Protein AF-A0A2P9AJ86-F1 (afdb_monomer_lite)

Organism: NCBI:txid1631247

Structure (mmCIF, N/CA/C/O backbone):
data_AF-A0A2P9AJ86-F1
#
_entry.id   AF-A0A2P9AJ86-F1
#
loop_
_atom_site.group_PDB
_atom_site.id
_atom_site.type_symbol
_atom_site.label_atom_id
_atom_site.label_alt_id
_atom_site.label_comp_id
_atom_site.label_asym_id
_atom_site.label_entity_id
_atom_site.label_seq_id
_atom_site.pdbx_PDB_ins_code
_atom_site.Cartn_x
_atom_site.Cartn_y
_atom_site.Cartn_z
_atom_site.occupancy
_atom_site.B_iso_or_equiv
_atom_site.auth_seq_id
_atom_site.auth_comp_id
_atom_site.auth_asym_id
_atom_site.auth_atom_id
_atom_site.pdbx_PDB_model_num
ATOM 1 N N . MET A 1 1 ? -14.089 0.824 -6.316 1.00 84.00 1 MET A N 1
ATOM 2 C CA . MET A 1 1 ? -14.285 0.089 -5.051 1.00 84.00 1 MET A CA 1
ATOM 3 C C . MET A 1 1 ? -12.930 -0.378 -4.526 1.00 84.00 1 MET A C 1
ATOM 5 O O . MET A 1 1 ? -12.410 -1.376 -5.026 1.00 84.00 1 MET A O 1
ATOM 9 N N . PRO A 1 2 ? -12.293 0.403 -3.633 1.00 78.81 2 PRO A N 1
ATOM 10 C CA . PRO A 1 2 ? -10.964 0.123 -3.065 1.00 78.81 2 PRO A CA 1
ATOM 11 C C . PRO A 1 2 ? -10.857 -1.242 -2.362 1.00 78.81 2 PRO A C 1
ATOM 13 O O . PRO A 1 2 ? -9.808 -1.878 -2.363 1.00 78.81 2 PRO A O 1
ATOM 16 N N . GLU A 1 3 ? -11.949 -1.736 -1.801 1.00 86.06 3 GLU A N 1
ATOM 17 C CA . GLU A 1 3 ? -12.066 -3.008 -1.087 1.00 86.06 3 GLU A CA 1
ATOM 18 C C . GLU A 1 3 ? -12.034 -4.251 -1.991 1.00 86.06 3 GLU A C 1
ATOM 20 O O . GLU A 1 3 ? -11.809 -5.357 -1.494 1.00 86.06 3 GLU A O 1
ATOM 25 N N . ARG A 1 4 ? -12.187 -4.084 -3.314 1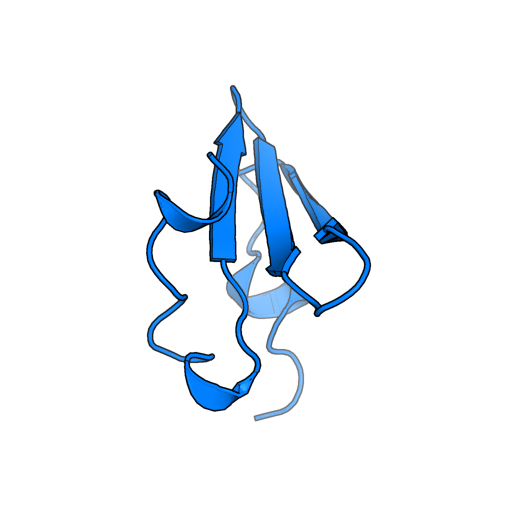.00 87.56 4 ARG A N 1
ATOM 26 C CA . ARG A 1 4 ? -12.189 -5.187 -4.295 1.00 87.56 4 ARG A CA 1
ATOM 27 C C 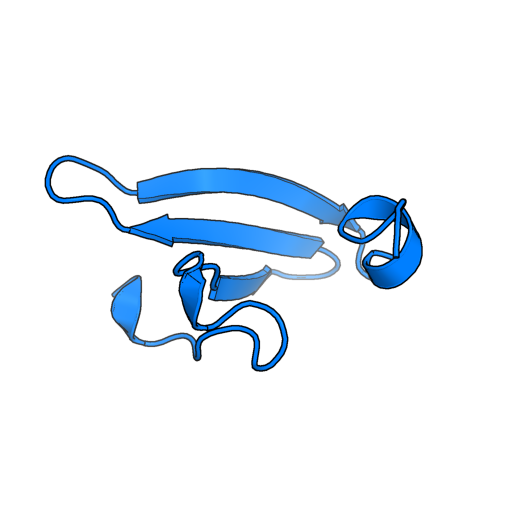. ARG A 1 4 ? -10.821 -5.868 -4.442 1.00 87.56 4 ARG A C 1
ATOM 29 O O . ARG A 1 4 ? -10.758 -7.021 -4.856 1.00 87.56 4 ARG A O 1
ATOM 36 N N . TYR A 1 5 ? -9.728 -5.173 -4.131 1.00 83.94 5 TYR A N 1
ATOM 37 C CA . TYR A 1 5 ? -8.378 -5.724 -4.279 1.00 83.94 5 TYR A CA 1
ATOM 38 C C . TYR A 1 5 ? -7.955 -6.482 -3.020 1.00 83.94 5 TYR A C 1
ATOM 40 O O . TYR A 1 5 ? -8.083 -5.926 -1.932 1.00 83.94 5 TYR A O 1
ATOM 48 N N . PRO A 1 6 ? -7.433 -7.713 -3.124 1.00 81.75 6 PRO A N 1
ATOM 49 C CA . PRO A 1 6 ? -7.100 -8.519 -1.956 1.00 81.75 6 PRO A CA 1
ATOM 50 C C . PRO A 1 6 ? -6.019 -7.863 -1.087 1.00 81.75 6 PRO A C 1
ATOM 52 O O . PRO A 1 6 ? -5.149 -7.137 -1.575 1.00 81.75 6 PRO A O 1
ATOM 55 N N . LEU A 1 7 ? -6.070 -8.155 0.214 1.00 82.88 7 LEU A N 1
ATOM 56 C CA . LEU A 1 7 ? -4.988 -7.826 1.139 1.00 82.88 7 LEU A CA 1
ATOM 57 C C . LEU A 1 7 ? -3.721 -8.589 0.746 1.00 82.88 7 LEU A C 1
ATOM 59 O O . LEU A 1 7 ? -3.780 -9.773 0.403 1.00 82.88 7 LEU A O 1
ATOM 63 N N . LEU A 1 8 ? -2.570 -7.930 0.854 1.00 80.38 8 LEU A N 1
ATOM 64 C CA . LEU A 1 8 ? -1.283 -8.609 0.758 1.00 80.38 8 LEU A CA 1
ATOM 65 C C . LEU A 1 8 ? -1.173 -9.625 1.895 1.00 80.38 8 LEU A C 1
ATOM 67 O O . LEU A 1 8 ? -1.229 -9.251 3.062 1.00 80.38 8 LEU A O 1
ATOM 71 N N . GLN A 1 9 ? -1.012 -10.913 1.562 1.00 75.69 9 GLN A N 1
ATOM 72 C CA . GLN A 1 9 ? -0.998 -12.002 2.551 1.00 75.69 9 GLN A CA 1
ATOM 73 C C . GLN A 1 9 ? -0.005 -11.747 3.695 1.00 75.69 9 GLN A C 1
ATOM 75 O O . GLN A 1 9 ? -0.363 -11.897 4.860 1.00 75.69 9 GLN A O 1
ATOM 80 N N . ARG A 1 10 ? 1.209 -11.279 3.373 1.00 74.19 10 ARG A N 1
ATOM 81 C CA . ARG A 1 10 ? 2.265 -10.963 4.353 1.00 74.19 10 ARG A CA 1
ATOM 82 C C . ARG A 1 10 ? 1.959 -9.738 5.236 1.00 74.19 10 ARG A C 1
ATOM 84 O O . ARG A 1 10 ? 2.653 -9.523 6.222 1.00 74.19 10 ARG A O 1
ATOM 91 N N . HIS A 1 11 ? 0.915 -8.974 4.906 1.00 69.94 11 HIS A N 1
ATOM 92 C CA . HIS A 1 11 ? 0.531 -7.695 5.515 1.00 69.94 11 HIS A CA 1
ATOM 93 C C . HIS A 1 11 ? -0.969 -7.594 5.810 1.00 69.94 11 HIS A C 1
ATOM 95 O O . HIS A 1 11 ? -1.556 -6.511 5.847 1.00 69.94 11 HIS A O 1
ATOM 101 N N . ARG A 1 12 ? -1.616 -8.735 6.053 1.00 71.88 12 ARG A N 1
ATOM 102 C CA . ARG A 1 12 ? -3.045 -8.763 6.374 1.00 71.88 12 ARG A CA 1
ATOM 103 C C . ARG A 1 12 ? -3.365 -7.935 7.624 1.00 71.88 12 ARG A C 1
ATOM 105 O O . ARG A 1 12 ? -4.401 -7.282 7.655 1.00 71.88 12 ARG A O 1
ATOM 112 N N . SER A 1 13 ? -2.455 -7.921 8.602 1.00 75.75 13 SER A N 1
ATOM 113 C CA . SER A 1 13 ? -2.566 -7.148 9.846 1.00 75.75 13 SER A CA 1
ATOM 114 C C . SER A 1 13 ? -2.427 -5.636 9.655 1.00 75.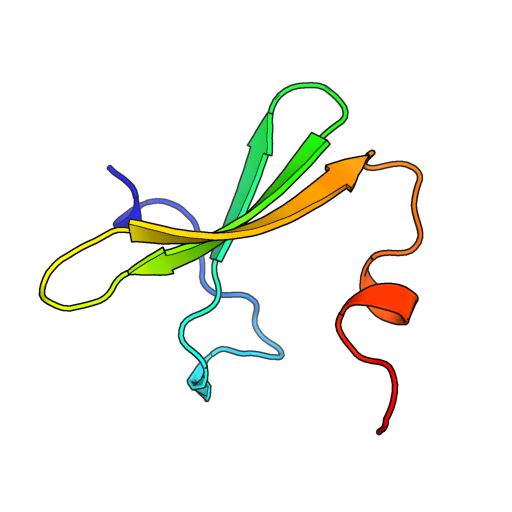75 13 SER A C 1
ATOM 116 O O . SER A 1 13 ? -3.045 -4.885 10.398 1.00 75.75 13 SER A O 1
ATOM 118 N N . SER A 1 14 ? -1.665 -5.172 8.659 1.00 80.12 14 SER A N 1
ATOM 119 C CA . SER A 1 14 ? -1.502 -3.741 8.364 1.00 80.12 14 SER A CA 1
ATOM 120 C C . SER A 1 14 ? -2.531 -3.201 7.363 1.00 80.12 14 SER A C 1
ATOM 122 O O . SER A 1 14 ? -2.519 -2.012 7.050 1.00 80.12 14 SER A O 1
ATOM 124 N N . GLY A 1 15 ? -3.434 -4.050 6.856 1.00 87.25 15 GLY A N 1
ATOM 125 C CA . GLY A 1 15 ? -4.530 -3.635 5.973 1.00 87.25 15 GLY A CA 1
ATOM 126 C C . GLY A 1 15 ? -4.093 -3.232 4.559 1.00 87.25 15 GLY A C 1
ATOM 127 O O . GLY A 1 15 ? -4.881 -2.630 3.826 1.00 87.25 15 GLY A O 1
ATOM 128 N N . VAL A 1 16 ? -2.854 -3.551 4.167 1.00 89.69 16 VAL A N 1
ATOM 129 C CA . VAL A 1 16 ? -2.275 -3.110 2.891 1.00 89.69 16 VAL A CA 1
ATOM 130 C C . VAL A 1 16 ? -2.856 -3.902 1.723 1.00 89.69 16 VAL A C 1
ATOM 132 O O . VAL A 1 16 ? -2.906 -5.136 1.724 1.00 89.69 16 VAL A O 1
ATOM 135 N N . ARG A 1 17 ? -3.258 -3.172 0.687 1.00 91.19 17 ARG A N 1
ATOM 136 C CA . ARG A 1 17 ? -3.787 -3.673 -0.582 1.00 91.19 17 ARG A CA 1
ATOM 137 C C . ARG A 1 17 ? -2.873 -3.253 -1.722 1.00 91.19 17 ARG A C 1
ATOM 139 O O . ARG A 1 17 ? -2.181 -2.240 -1.637 1.00 91.19 17 ARG A O 1
ATOM 146 N N . ARG A 1 18 ? -2.903 -4.030 -2.806 1.00 90.50 18 ARG A N 1
ATOM 147 C CA . ARG A 1 18 ? -2.144 -3.758 -4.032 1.00 90.50 18 ARG A CA 1
ATOM 148 C C . ARG A 1 18 ? -3.077 -3.664 -5.228 1.00 90.50 18 ARG A C 1
ATOM 150 O O . ARG A 1 18 ? -3.815 -4.606 -5.513 1.00 90.50 18 ARG A O 1
ATOM 157 N N . ARG A 1 19 ? -2.978 -2.564 -5.971 1.00 91.94 19 ARG A N 1
ATOM 158 C CA . ARG A 1 19 ? -3.629 -2.371 -7.270 1.00 91.94 19 ARG A CA 1
ATOM 159 C C . ARG A 1 19 ? -2.578 -2.279 -8.370 1.00 91.94 19 ARG A C 1
ATOM 161 O O . ARG A 1 19 ? -1.624 -1.523 -8.245 1.00 91.94 19 ARG A O 1
ATOM 168 N N . VAL A 1 20 ? -2.781 -3.018 -9.457 1.00 91.88 20 VAL A N 1
ATOM 169 C CA . VAL A 1 20 ? -1.988 -2.881 -10.688 1.00 91.88 20 VAL A CA 1
ATOM 170 C C . VAL A 1 20 ? -2.628 -1.807 -11.570 1.00 91.88 20 VAL A C 1
ATOM 172 O O . VAL A 1 20 ? -3.849 -1.809 -11.756 1.00 91.88 20 VAL A O 1
ATOM 175 N N . HIS A 1 21 ? -1.820 -0.892 -12.100 1.00 94.06 21 HIS A N 1
ATOM 176 C CA . HIS A 1 21 ? -2.235 0.126 -13.060 1.00 94.06 21 HIS A CA 1
ATOM 177 C C . HIS A 1 21 ? -1.144 0.331 -14.117 1.00 94.06 21 HIS A C 1
ATOM 179 O O . HIS A 1 21 ? -0.117 0.950 -13.848 1.00 94.06 21 HIS A O 1
ATOM 185 N N . GLY A 1 22 ? -1.352 -0.222 -15.315 1.00 94.69 22 GLY A N 1
ATOM 186 C CA . GLY A 1 22 ? -0.299 -0.292 -16.330 1.00 94.69 22 GLY A CA 1
ATOM 187 C C . GLY A 1 22 ? 0.947 -0.985 -15.771 1.00 94.69 22 GLY A C 1
ATOM 188 O O . GLY A 1 22 ? 0.837 -2.026 -15.124 1.00 94.69 22 GLY A O 1
ATOM 189 N N . ASN A 1 23 ? 2.110 -0.358 -15.951 1.00 95.38 23 ASN A N 1
ATOM 190 C CA . ASN A 1 23 ? 3.389 -0.842 -15.421 1.00 95.38 23 ASN A CA 1
ATOM 191 C C . ASN A 1 23 ? 3.643 -0.430 -13.964 1.00 95.38 23 ASN A C 1
ATOM 193 O O . ASN A 1 23 ? 4.784 -0.475 -13.521 1.00 95.38 23 ASN A O 1
ATOM 197 N N . TYR A 1 24 ? 2.622 -0.009 -13.216 1.00 94.88 24 TYR A N 1
ATOM 198 C CA . TYR A 1 24 ? 2.769 0.456 -11.838 1.00 94.88 24 TYR A CA 1
ATOM 199 C C . TYR A 1 24 ? 1.956 -0.379 -10.847 1.00 94.88 24 TYR A C 1
ATOM 201 O O . TYR A 1 24 ? 0.865 -0.878 -11.135 1.00 94.88 24 TYR A O 1
ATOM 209 N N . LEU A 1 25 ? 2.497 -0.490 -9.640 1.00 92.75 25 LEU A N 1
ATOM 210 C CA . LEU A 1 25 ? 1.899 -1.077 -8.456 1.00 92.75 25 LEU A CA 1
ATOM 211 C C . LEU A 1 25 ? 1.588 0.045 -7.468 1.00 92.75 25 LEU A C 1
ATOM 213 O O . LEU A 1 25 ? 2.478 0.776 -7.042 1.00 92.75 25 LEU A O 1
ATOM 217 N N . ILE A 1 26 ? 0.318 0.166 -7.101 1.00 93.88 26 ILE A N 1
ATOM 218 C CA . ILE A 1 26 ? -0.170 1.127 -6.117 1.00 93.88 26 ILE A CA 1
ATOM 219 C C . ILE A 1 26 ? -0.461 0.360 -4.833 1.00 93.88 26 ILE A C 1
ATOM 221 O O . ILE A 1 26 ? -1.328 -0.521 -4.814 1.00 93.88 26 ILE A O 1
ATOM 225 N N . PHE A 1 27 ? 0.250 0.707 -3.768 1.00 91.62 27 PHE A N 1
ATOM 226 C CA . PHE A 1 27 ? 0.057 0.167 -2.430 1.00 91.62 27 PHE A CA 1
ATOM 227 C C . PHE A 1 27 ? -0.701 1.183 -1.591 1.00 91.62 27 PHE A C 1
ATOM 229 O O . PHE A 1 27 ? -0.320 2.351 -1.519 1.00 91.62 27 PHE A O 1
ATOM 236 N N . TYR A 1 28 ? -1.788 0.743 -0.973 1.00 93.44 28 TYR A N 1
ATOM 237 C CA . TYR A 1 28 ? -2.666 1.616 -0.205 1.00 93.44 28 TYR A CA 1
ATOM 238 C C . TYR A 1 28 ? -3.335 0.858 0.935 1.00 93.44 28 TYR A C 1
ATOM 240 O O . TYR A 1 28 ? -3.384 -0.374 0.936 1.00 93.44 28 TYR A O 1
ATOM 248 N N . ARG A 1 29 ? -3.901 1.600 1.882 1.00 92.88 29 ARG A N 1
ATOM 249 C CA . ARG A 1 29 ? -4.827 1.072 2.889 1.00 92.88 29 ARG A CA 1
ATOM 250 C C . ARG A 1 29 ? -6.104 1.902 2.915 1.00 92.88 29 ARG A C 1
ATOM 252 O O . ARG A 1 29 ? -6.142 3.019 2.406 1.00 92.88 29 ARG A O 1
ATOM 259 N N . ILE A 1 30 ? -7.158 1.322 3.471 1.00 92.69 30 ILE A N 1
ATOM 260 C CA . ILE A 1 30 ? -8.445 1.992 3.670 1.00 92.69 30 ILE A CA 1
ATOM 261 C C . ILE A 1 30 ? -8.562 2.260 5.166 1.00 92.69 30 ILE A C 1
ATOM 263 O O . ILE A 1 30 ? -8.453 1.321 5.956 1.00 92.69 30 ILE A O 1
ATOM 267 N N . THR A 1 31 ? -8.751 3.518 5.541 1.00 90.94 31 THR A N 1
ATOM 268 C CA . THR A 1 31 ? -9.088 3.930 6.906 1.00 90.94 31 THR A CA 1
ATOM 269 C C . THR A 1 31 ? -10.577 4.264 6.985 1.00 90.94 31 THR A C 1
ATOM 271 O O . THR A 1 31 ? -11.309 4.145 6.001 1.00 90.94 31 THR A O 1
ATOM 274 N N . THR A 1 32 ? -11.050 4.660 8.164 1.00 91.69 32 THR A N 1
ATOM 275 C CA . THR A 1 32 ? -12.434 5.117 8.357 1.00 91.69 32 THR A CA 1
ATOM 276 C C . THR A 1 32 ? -12.745 6.408 7.603 1.00 91.69 32 THR A C 1
ATOM 278 O O . THR A 1 32 ? -13.902 6.663 7.293 1.00 91.69 32 THR A O 1
ATOM 281 N N . GLU A 1 33 ? -11.724 7.210 7.303 1.00 94.38 33 GLU A N 1
ATOM 282 C CA . GLU A 1 33 ? -11.875 8.558 6.752 1.00 94.38 33 GLU A CA 1
ATOM 283 C C . GLU A 1 33 ? -11.443 8.640 5.286 1.00 94.38 33 GLU A C 1
ATOM 285 O O . GLU A 1 33 ? -11.977 9.451 4.529 1.00 94.38 33 GLU A O 1
ATOM 290 N N . ALA A 1 34 ? -10.478 7.812 4.865 1.00 94.75 34 ALA A N 1
ATOM 291 C CA . ALA A 1 34 ? -9.843 7.968 3.564 1.00 94.75 34 ALA A CA 1
ATOM 292 C C . ALA A 1 34 ? -9.209 6.683 3.009 1.00 94.75 34 ALA A C 1
ATOM 294 O O . ALA A 1 34 ? -9.054 5.656 3.671 1.00 94.75 34 ALA A O 1
ATOM 295 N N . VAL A 1 35 ? -8.787 6.780 1.748 1.00 95.12 35 VAL A N 1
ATOM 296 C CA . VAL A 1 35 ? -7.833 5.853 1.137 1.00 95.12 35 VAL A CA 1
ATOM 297 C C . VAL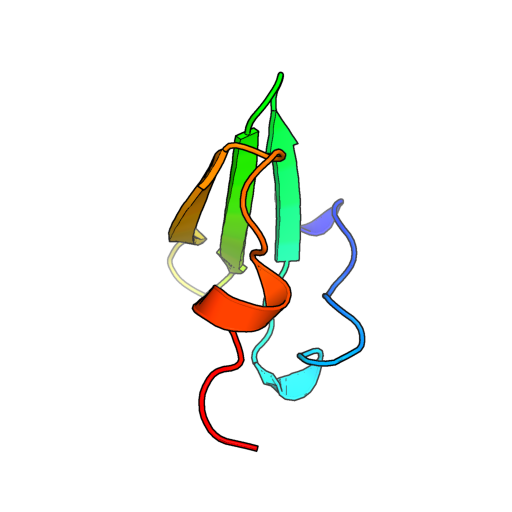 A 1 35 ? -6.454 6.494 1.195 1.00 95.12 35 VAL A C 1
ATOM 299 O O . VAL A 1 35 ? -6.218 7.521 0.564 1.00 95.12 35 VAL A O 1
ATOM 302 N N . GLU A 1 36 ? -5.536 5.870 1.922 1.00 95.00 36 GLU A N 1
ATOM 303 C CA . GLU A 1 36 ? -4.165 6.352 2.060 1.00 95.00 36 GLU A CA 1
ATOM 304 C C . GLU A 1 36 ? -3.252 5.622 1.079 1.00 95.00 36 GLU A C 1
ATOM 306 O O . GLU A 1 36 ? -3.118 4.395 1.140 1.00 95.00 36 GLU A O 1
ATOM 311 N N . ILE A 1 37 ? -2.616 6.373 0.178 1.00 94.12 37 ILE A N 1
ATOM 312 C CA . ILE A 1 37 ? -1.606 5.842 -0.740 1.00 94.12 37 ILE A CA 1
ATOM 313 C C . ILE A 1 37 ? -0.267 5.797 -0.011 1.00 94.12 37 ILE A C 1
ATOM 315 O O . ILE A 1 37 ? 0.252 6.826 0.406 1.00 94.12 37 ILE A O 1
ATOM 319 N N . LEU A 1 38 ? 0.287 4.595 0.128 1.00 91.88 38 LEU A N 1
ATOM 320 C CA . LEU A 1 38 ? 1.554 4.364 0.815 1.00 91.88 38 LEU A CA 1
ATOM 321 C C . LEU A 1 38 ? 2.719 4.485 -0.168 1.00 91.88 38 LEU A C 1
ATOM 323 O O . LEU A 1 38 ? 3.669 5.218 0.079 1.00 91.88 38 LEU A O 1
ATOM 327 N N . HIS A 1 39 ? 2.618 3.791 -1.308 1.00 90.88 39 HIS A N 1
ATOM 328 C CA . HIS A 1 39 ? 3.657 3.779 -2.336 1.00 90.88 39 HIS A CA 1
ATOM 329 C C . HIS A 1 39 ? 3.074 3.588 -3.737 1.00 90.88 39 HIS A C 1
ATOM 331 O O . HIS A 1 39 ? 2.086 2.875 -3.929 1.00 90.88 39 HIS A O 1
ATOM 337 N N . VAL A 1 40 ? 3.751 4.169 -4.728 1.00 93.31 40 VAL A N 1
ATOM 338 C CA . VAL A 1 40 ? 3.535 3.897 -6.151 1.00 93.31 40 VAL A CA 1
ATOM 339 C C . VAL A 1 40 ? 4.872 3.498 -6.752 1.00 93.31 40 VAL A C 1
ATOM 341 O O . VAL A 1 40 ? 5.806 4.294 -6.781 1.00 93.31 40 VAL A O 1
ATOM 344 N N . LEU A 1 41 ? 4.971 2.253 -7.203 1.00 93.38 41 LEU A N 1
ATOM 345 C CA . LEU A 1 41 ? 6.213 1.661 -7.685 1.00 93.38 41 LEU A CA 1
ATOM 346 C C . LEU A 1 41 ? 6.024 1.175 -9.118 1.00 93.38 41 LEU A C 1
ATOM 348 O O . LEU A 1 41 ? 4.994 0.598 -9.444 1.00 93.38 41 LEU A O 1
ATOM 352 N N . HIS A 1 42 ? 7.014 1.371 -9.982 1.00 94.25 42 HIS A N 1
ATOM 353 C CA . HIS A 1 42 ? 7.087 0.657 -11.252 1.00 94.25 42 HIS A CA 1
ATOM 354 C C . HIS A 1 42 ? 7.199 -0.857 -10.993 1.00 94.25 42 HIS A C 1
ATOM 356 O O . HIS A 1 42 ? 7.966 -1.287 -10.137 1.00 94.25 42 HIS A O 1
ATOM 362 N N . GLY A 1 43 ? 6.462 -1.678 -11.739 1.00 87.38 43 GLY A N 1
ATOM 363 C CA . GLY A 1 43 ? 6.350 -3.126 -11.537 1.00 87.38 43 GLY A CA 1
ATOM 364 C C . GLY A 1 43 ? 7.626 -3.914 -11.840 1.00 87.38 43 GLY A C 1
ATOM 365 O O . GLY A 1 43 ? 7.723 -5.069 -11.451 1.00 87.38 43 GLY A O 1
ATOM 366 N N . ALA A 1 44 ? 8.601 -3.284 -12.501 1.00 90.06 44 ALA A N 1
ATOM 367 C CA . ALA A 1 44 ? 9.944 -3.840 -12.681 1.00 90.06 44 ALA A CA 1
ATOM 368 C C . ALA A 1 44 ? 10.851 -3.658 -11.448 1.00 90.06 44 ALA A C 1
ATOM 370 O O . ALA A 1 44 ? 11.943 -4.215 -11.423 1.00 90.06 44 ALA A O 1
ATOM 371 N N . MET A 1 45 ? 10.436 -2.868 -10.449 1.00 86.88 45 MET A N 1
ATOM 372 C CA . MET A 1 45 ? 11.178 -2.746 -9.195 1.00 86.88 45 MET A CA 1
ATOM 373 C C . MET A 1 45 ? 10.890 -3.937 -8.283 1.00 86.88 45 MET A C 1
ATOM 375 O O . MET A 1 45 ? 9.749 -4.396 -8.191 1.00 86.88 45 MET A O 1
ATOM 379 N N . ASP A 1 46 ? 11.917 -4.377 -7.556 1.00 81.62 46 ASP A N 1
ATOM 380 C CA . ASP A 1 46 ? 11.770 -5.327 -6.457 1.00 81.62 46 ASP A CA 1
ATOM 381 C C . ASP A 1 46 ? 11.082 -4.638 -5.271 1.00 81.62 46 ASP A C 1
ATOM 383 O O . ASP A 1 46 ? 11.700 -4.106 -4.347 1.00 81.62 46 ASP A O 1
ATOM 387 N N . PHE A 1 47 ? 9.755 -4.580 -5.338 1.00 78.31 47 PHE A N 1
ATOM 388 C CA . PHE A 1 47 ? 8.947 -3.984 -4.285 1.00 78.31 47 PHE A CA 1
ATOM 389 C C . PHE A 1 47 ? 8.992 -4.807 -2.993 1.00 78.31 47 PHE A C 1
ATOM 391 O O . PHE A 1 47 ? 8.709 -4.242 -1.941 1.00 78.31 47 PHE A O 1
ATOM 398 N N . ASP A 1 48 ? 9.341 -6.099 -3.045 1.00 74.69 48 ASP A N 1
ATOM 399 C CA . ASP A 1 48 ? 9.522 -6.896 -1.833 1.00 74.69 48 ASP A CA 1
ATOM 400 C C . ASP A 1 48 ? 10.769 -6.405 -1.067 1.00 74.69 48 ASP A C 1
ATOM 402 O O . ASP A 1 48 ? 10.732 -6.249 0.151 1.00 74.69 48 ASP A O 1
ATOM 406 N N . ALA A 1 49 ? 11.841 -6.020 -1.762 1.00 74.81 49 ALA A N 1
ATOM 407 C CA . ALA A 1 49 ? 12.985 -5.364 -1.124 1.00 74.81 49 ALA A CA 1
ATOM 408 C C . ALA A 1 49 ? 12.659 -3.954 -0.586 1.00 74.81 49 ALA A C 1
ATOM 410 O O . ALA A 1 49 ? 13.157 -3.564 0.468 1.00 74.81 49 ALA A O 1
ATOM 411 N N . ILE A 1 50 ? 11.812 -3.185 -1.280 1.00 74.25 50 ILE A N 1
ATOM 412 C CA . ILE A 1 50 ? 11.479 -1.795 -0.903 1.00 74.25 50 ILE A CA 1
ATOM 413 C C . ILE A 1 50 ? 10.490 -1.737 0.266 1.00 74.25 50 ILE A C 1
ATOM 415 O O . ILE A 1 50 ? 10.632 -0.913 1.166 1.00 74.25 50 ILE A O 1
ATOM 419 N N . LEU A 1 51 ? 9.464 -2.586 0.247 1.00 73.12 51 LEU A N 1
ATOM 420 C CA . LEU A 1 51 ? 8.366 -2.536 1.213 1.00 73.12 51 LEU A CA 1
ATOM 421 C C . LEU A 1 51 ? 8.638 -3.363 2.475 1.00 73.12 51 LEU A C 1
ATOM 423 O O . LEU A 1 51 ? 7.938 -3.177 3.470 1.00 73.12 51 LEU A O 1
ATOM 427 N N . PHE A 1 52 ? 9.623 -4.269 2.449 1.00 68.62 52 PHE A N 1
ATOM 428 C CA . PHE A 1 52 ? 9.867 -5.232 3.530 1.00 68.62 52 PHE A CA 1
ATOM 429 C C . PHE A 1 52 ? 11.309 -5.222 4.059 1.00 68.62 52 PHE A C 1
ATOM 431 O O . PHE A 1 52 ? 11.723 -6.187 4.705 1.00 68.62 52 PHE A O 1
ATOM 438 N N . LEU A 1 53 ? 12.079 -4.155 3.820 1.00 60.00 53 LEU A N 1
ATOM 439 C CA . LEU A 1 53 ? 13.431 -4.044 4.366 1.00 60.00 53 LEU A CA 1
ATOM 440 C C . LEU A 1 53 ? 13.372 -4.019 5.908 1.00 60.00 53 LEU A C 1
ATOM 442 O O . LEU A 1 53 ? 12.881 -3.057 6.496 1.00 60.00 53 LEU A O 1
ATOM 446 N N . GLY A 1 54 ? 13.856 -5.085 6.557 1.00 54.81 54 GLY A N 1
ATOM 447 C CA . GLY A 1 54 ? 13.926 -5.191 8.023 1.00 54.81 54 GLY A CA 1
ATOM 448 C C . GLY A 1 54 ? 13.225 -6.397 8.664 1.00 54.81 54 GLY A C 1
ATOM 449 O O . GLY A 1 54 ? 12.777 -6.281 9.805 1.00 54.81 54 GLY A O 1
ATOM 450 N N . LYS A 1 55 ? 13.117 -7.539 7.971 1.00 48.16 55 LYS A N 1
ATOM 451 C CA . LYS A 1 55 ? 12.938 -8.842 8.636 1.00 48.16 55 LYS A CA 1
ATOM 452 C C . LYS A 1 55 ? 14.253 -9.590 8.744 1.00 48.16 55 LYS A C 1
ATOM 454 O O . LYS A 1 55 ? 15.021 -9.529 7.761 1.00 48.16 55 LYS A O 1
#

pLDDT: mean 84.8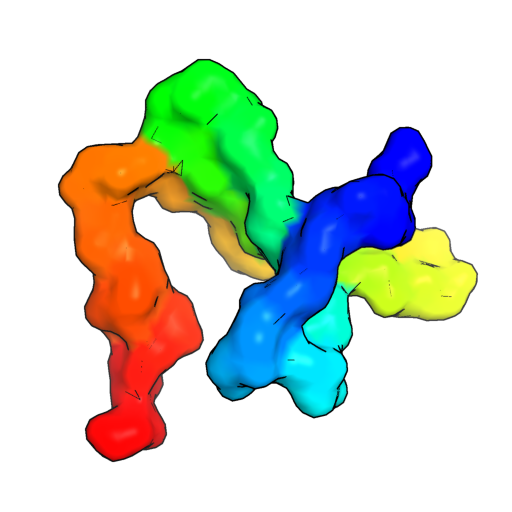, std 10.72, range [48.16, 95.38]

Sequence (55 aa):
MPERYPLLQRHRSSGVRRRVHGNYLIFYRITTEAVEILHVLHGAMDFDAILFLGK

InterPro domains:
  IPR007712 Toxin-antitoxin system, RelE/ParE toxin family [PF05016] (3-47)
  IPR035093 Toxin-antitoxin system, RelE/ParE toxin domain superfamily [G3DSA:3.30.2310.20] (1-51)

Secondary structure (DSSP, 8-state):
-GGGSPBPGGGGGGT-EEEEETTEEEEEEE-SS-EEEEEEEETTS-HHHHH-TT-

Foldseek 3Di:
DQVPFDDDPVCVVVQWGWDDDPQWIWIWHDDPVDIGTDDIDGVPDPVCCVVPPDD

Radius of gyration: 11.22 Å; chains: 1;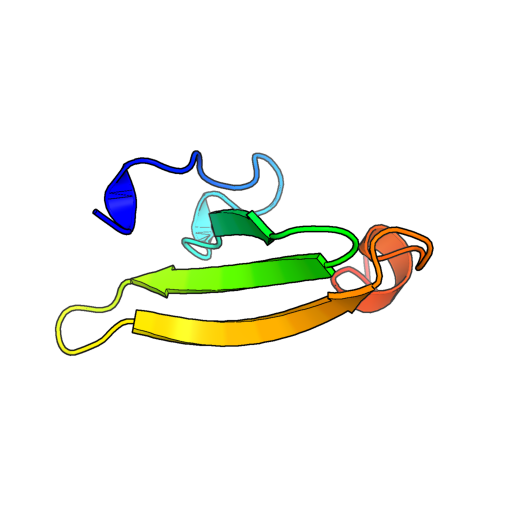 bounding box: 28×21×26 Å